Protein AF-A0A496B3R2-F1 (afdb_monomer_lite)

Structure (mmCIF, N/CA/C/O backbone):
data_AF-A0A496B3R2-F1
#
_entry.id   AF-A0A496B3R2-F1
#
loop_
_atom_site.group_PDB
_atom_site.id
_atom_site.type_symbol
_atom_site.label_atom_id
_atom_site.label_alt_id
_atom_site.label_comp_id
_atom_site.label_asym_id
_atom_site.label_entity_id
_atom_site.label_seq_id
_atom_site.pdbx_PDB_ins_code
_atom_site.Cartn_x
_atom_site.Cartn_y
_atom_site.Cartn_z
_atom_site.occupancy
_atom_site.B_iso_or_equiv
_atom_site.auth_seq_id
_atom_site.auth_comp_id
_atom_site.auth_asym_id
_atom_site.auth_atom_id
_atom_site.pdbx_PDB_model_num
ATOM 1 N N . MET A 1 1 ? 6.200 6.927 13.674 1.00 48.81 1 MET A N 1
ATOM 2 C CA . MET A 1 1 ? 5.558 7.827 12.698 1.00 48.81 1 MET A CA 1
ATOM 3 C C . MET A 1 1 ? 5.846 7.205 11.346 1.00 48.81 1 MET A C 1
ATOM 5 O O . MET A 1 1 ? 7.018 7.090 11.021 1.00 48.81 1 MET A O 1
ATOM 9 N N . PHE A 1 2 ? 4.834 6.653 10.674 1.00 53.41 2 PHE A N 1
ATOM 10 C CA . PHE A 1 2 ? 5.013 6.034 9.358 1.00 53.41 2 PHE A CA 1
ATOM 11 C C . PHE A 1 2 ? 5.080 7.154 8.322 1.00 53.41 2 PHE A C 1
ATOM 13 O O . PHE A 1 2 ? 4.045 7.730 7.973 1.00 53.41 2 PHE A O 1
ATOM 20 N N . ASP A 1 3 ? 6.284 7.502 7.880 1.00 57.22 3 ASP A N 1
ATOM 21 C CA . ASP A 1 3 ? 6.456 8.388 6.733 1.00 57.22 3 ASP A CA 1
ATOM 22 C C . ASP A 1 3 ? 6.130 7.571 5.481 1.00 57.22 3 ASP A C 1
ATOM 24 O O . ASP A 1 3 ? 6.947 6.786 5.010 1.00 57.22 3 ASP A O 1
ATOM 28 N N . PHE A 1 4 ? 4.893 7.698 4.990 1.00 56.53 4 PHE A N 1
ATOM 29 C CA . PHE A 1 4 ? 4.463 6.974 3.799 1.00 56.53 4 PHE A CA 1
ATOM 30 C C . PHE A 1 4 ? 5.282 7.452 2.593 1.00 56.53 4 PHE A C 1
ATOM 32 O O . PHE A 1 4 ? 5.388 8.672 2.387 1.00 56.53 4 PHE A O 1
ATOM 39 N N . PRO A 1 5 ? 5.861 6.538 1.796 1.00 54.84 5 PRO A N 1
ATOM 40 C CA . PRO A 1 5 ? 6.663 6.927 0.652 1.00 54.84 5 PRO A CA 1
ATOM 41 C C . PRO A 1 5 ? 5.812 7.743 -0.319 1.00 54.84 5 PRO A C 1
ATOM 43 O O . PRO A 1 5 ? 4.735 7.332 -0.753 1.00 54.84 5 PRO A O 1
ATOM 46 N N . ARG A 1 6 ? 6.284 8.951 -0.647 1.00 54.56 6 ARG A N 1
ATOM 47 C CA . ARG A 1 6 ? 5.616 9.794 -1.640 1.00 54.56 6 ARG A CA 1
ATOM 48 C C . ARG A 1 6 ? 5.765 9.110 -2.991 1.00 54.56 6 ARG A C 1
ATOM 50 O O . ARG A 1 6 ? 6.886 8.885 -3.438 1.00 54.56 6 ARG A O 1
ATOM 57 N N . THR A 1 7 ? 4.652 8.806 -3.648 1.00 52.09 7 THR A N 1
ATOM 58 C CA . THR A 1 7 ? 4.635 8.328 -5.034 1.00 52.09 7 THR A CA 1
ATOM 59 C C . THR A 1 7 ? 5.372 9.324 -5.923 1.00 52.09 7 THR A C 1
ATOM 61 O O . THR A 1 7 ? 4.878 10.421 -6.184 1.00 52.09 7 THR A O 1
ATOM 64 N N . VAL A 1 8 ? 6.576 8.955 -6.362 1.00 49.84 8 VAL A N 1
ATOM 65 C CA . VAL A 1 8 ? 7.363 9.750 -7.318 1.00 49.84 8 VAL A CA 1
ATOM 66 C C . VAL A 1 8 ? 6.983 9.397 -8.769 1.00 49.84 8 VAL A C 1
ATOM 68 O O . VAL A 1 8 ? 7.275 10.169 -9.676 1.00 49.84 8 VAL A O 1
ATOM 71 N N . HIS A 1 9 ? 6.249 8.293 -8.979 1.00 57.00 9 HIS A N 1
ATOM 72 C CA . HIS A 1 9 ? 5.815 7.787 -10.290 1.00 57.00 9 HIS A CA 1
ATOM 73 C C . HIS A 1 9 ? 4.298 7.612 -10.394 1.00 57.00 9 HIS A C 1
ATOM 75 O O . HIS A 1 9 ? 3.609 7.445 -9.386 1.00 57.00 9 HIS A O 1
ATOM 81 N N . GLN A 1 10 ? 3.782 7.607 -11.629 1.00 66.12 10 GLN A N 1
ATOM 82 C CA . GLN A 1 10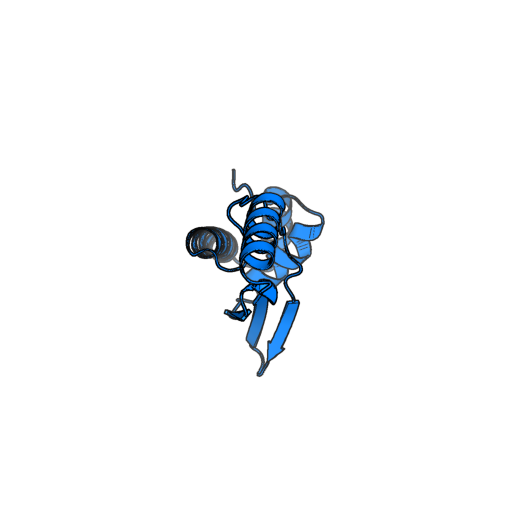 ? 2.401 7.213 -11.920 1.00 66.12 10 GLN A CA 1
ATOM 83 C C . GLN A 1 10 ? 2.255 5.695 -11.765 1.00 66.12 10 GLN A C 1
ATOM 85 O O . GLN A 1 10 ? 2.511 4.938 -12.700 1.00 66.12 10 GLN A O 1
ATOM 90 N N . LEU A 1 11 ? 1.827 5.251 -10.584 1.00 77.12 11 LEU A N 1
ATOM 91 C CA . LEU A 1 11 ? 1.379 3.875 -10.395 1.00 77.12 11 LEU A CA 1
ATOM 92 C C . LEU A 1 11 ? 0.039 3.680 -11.101 1.00 77.12 11 LEU A C 1
ATOM 94 O O . LEU A 1 11 ? -0.923 4.405 -10.844 1.00 77.12 11 LEU A O 1
ATOM 98 N N . TYR A 1 12 ? -0.034 2.685 -11.983 1.00 82.81 12 TYR A N 1
ATOM 99 C CA . TYR A 1 12 ? -1.292 2.313 -12.615 1.00 82.81 12 TYR A CA 1
ATOM 100 C C . TYR A 1 12 ? -1.969 1.214 -11.800 1.00 82.81 12 TYR A C 1
ATOM 102 O O . TYR A 1 12 ? -1.490 0.079 -11.754 1.00 82.81 12 TYR A O 1
ATOM 110 N N . LEU A 1 13 ? -3.081 1.560 -11.153 1.00 87.75 13 LEU A N 1
ATOM 111 C CA . LEU A 1 13 ? -3.918 0.608 -10.429 1.00 87.75 13 LEU A CA 1
ATOM 112 C C . LEU A 1 13 ? -4.902 -0.055 -11.390 1.00 87.75 13 LEU A C 1
ATOM 114 O O . LEU A 1 13 ? -5.625 0.628 -12.117 1.00 87.75 13 LEU A O 1
ATOM 118 N N . PHE A 1 14 ? -4.956 -1.382 -11.373 1.00 89.94 14 PHE A N 1
ATOM 119 C CA . PHE A 1 14 ? -5.908 -2.145 -12.173 1.00 89.94 14 PHE A CA 1
ATOM 120 C C . PHE A 1 14 ? -6.362 -3.411 -11.454 1.00 89.94 14 PHE A C 1
ATOM 122 O O . PHE A 1 14 ? -5.722 -3.888 -10.519 1.00 89.94 14 PHE A O 1
ATOM 129 N N . GLU A 1 15 ? -7.486 -3.953 -11.906 1.00 93.56 15 GLU A N 1
ATOM 130 C CA . GLU A 1 15 ? -8.060 -5.194 -11.400 1.00 93.56 15 GLU A CA 1
ATOM 131 C C . GLU A 1 15 ? -8.043 -6.246 -12.509 1.00 93.56 15 GLU A C 1
ATOM 133 O O . GLU A 1 15 ? -8.360 -5.957 -13.668 1.00 93.56 15 GLU A O 1
ATOM 138 N N . ARG A 1 16 ? -7.675 -7.476 -12.156 1.00 92.00 16 ARG A N 1
ATOM 139 C CA . ARG A 1 16 ? -7.740 -8.629 -13.048 1.00 92.00 16 ARG A CA 1
ATOM 140 C C . ARG A 1 16 ? -8.140 -9.859 -12.247 1.00 92.00 16 ARG A C 1
ATOM 142 O O . ARG A 1 16 ? -7.540 -10.136 -11.219 1.00 92.00 16 ARG A O 1
ATOM 149 N N . ASP A 1 17 ? -9.137 -10.595 -12.734 1.00 91.81 17 ASP A N 1
ATOM 150 C CA . ASP A 1 17 ? -9.607 -11.839 -12.109 1.00 91.81 17 ASP A CA 1
ATOM 151 C C . ASP A 1 17 ? -9.972 -11.668 -10.611 1.00 91.81 17 ASP A C 1
ATOM 153 O O . ASP A 1 17 ? -9.723 -12.554 -9.799 1.00 91.81 17 ASP A O 1
ATOM 157 N N . ALA A 1 18 ? -10.575 -10.520 -10.256 1.00 89.31 18 ALA A N 1
ATOM 158 C CA . ALA A 1 18 ? -10.914 -10.095 -8.887 1.00 89.31 18 ALA A CA 1
ATOM 159 C C . ALA A 1 18 ? -9.714 -9.863 -7.943 1.00 89.31 18 ALA A C 1
ATOM 161 O O . ALA A 1 18 ? -9.877 -9.813 -6.724 1.00 89.31 18 ALA A O 1
ATOM 162 N N . VAL A 1 19 ? -8.515 -9.699 -8.505 1.00 92.25 19 VAL A N 1
ATOM 163 C CA . VAL A 1 19 ? -7.280 -9.374 -7.787 1.00 92.25 19 VAL A CA 1
ATOM 164 C C . VAL A 1 19 ? -6.808 -7.980 -8.199 1.00 92.2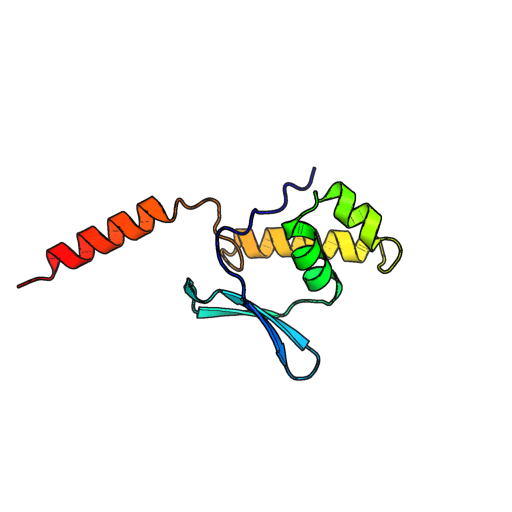5 19 VAL A C 1
ATOM 166 O O . VAL A 1 19 ? -6.860 -7.617 -9.379 1.00 92.25 19 VAL A O 1
ATOM 169 N N . PHE A 1 20 ? -6.358 -7.184 -7.229 1.00 93.44 20 PHE A N 1
ATOM 170 C CA . PHE A 1 20 ? -5.853 -5.837 -7.476 1.00 93.44 20 PHE A CA 1
ATOM 171 C C . PHE A 1 20 ? -4.349 -5.839 -7.710 1.00 93.44 20 PHE A C 1
ATOM 173 O O . PHE A 1 20 ? -3.603 -6.566 -7.060 1.00 93.44 20 PHE A O 1
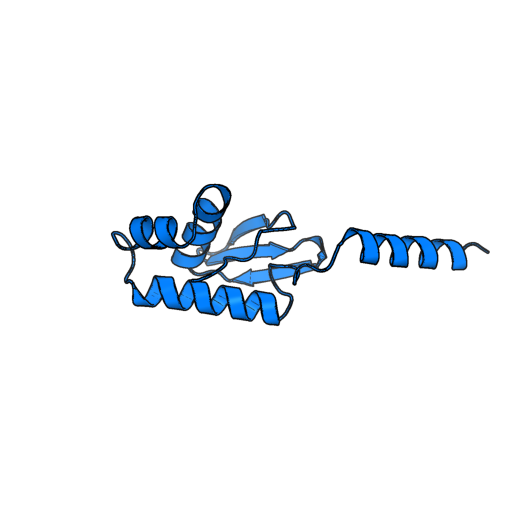ATOM 180 N N . TYR A 1 21 ? -3.903 -4.972 -8.610 1.00 91.75 21 TYR A N 1
ATOM 181 C CA . TYR A 1 21 ? -2.501 -4.819 -8.956 1.00 91.75 21 TYR A CA 1
ATOM 182 C C . TYR A 1 21 ? -2.120 -3.346 -9.048 1.00 91.75 21 TYR A C 1
ATOM 184 O O . TYR A 1 21 ? -2.914 -2.506 -9.477 1.00 91.75 21 TYR A O 1
ATOM 192 N N . ALA A 1 22 ? -0.866 -3.057 -8.716 1.00 89.12 22 ALA A N 1
ATOM 193 C CA . ALA A 1 22 ? -0.191 -1.829 -9.101 1.00 89.12 22 ALA A CA 1
ATOM 194 C C . ALA A 1 22 ? 0.913 -2.147 -10.112 1.00 89.12 22 ALA A C 1
ATOM 196 O O . ALA A 1 22 ? 1.777 -2.988 -9.856 1.00 89.12 22 ALA A O 1
ATOM 197 N N . ALA A 1 23 ? 0.877 -1.471 -11.259 1.00 86.38 23 ALA A N 1
ATOM 198 C CA . ALA A 1 23 ? 1.951 -1.487 -12.240 1.00 86.38 23 ALA A CA 1
ATOM 199 C C . ALA A 1 23 ? 2.828 -0.239 -12.104 1.00 86.38 23 ALA A C 1
ATOM 201 O O . ALA A 1 23 ? 2.327 0.887 -12.144 1.00 86.38 23 ALA A O 1
ATOM 202 N N . ASP A 1 24 ? 4.136 -0.463 -12.018 1.00 83.12 24 ASP A N 1
ATOM 203 C CA . ASP A 1 24 ? 5.164 0.545 -12.259 1.00 83.12 24 ASP A CA 1
ATOM 204 C C . ASP A 1 24 ? 5.647 0.365 -13.706 1.00 83.12 24 ASP A C 1
ATOM 206 O O . ASP A 1 24 ? 6.311 -0.625 -14.042 1.00 83.12 24 ASP A O 1
ATOM 210 N N . LEU A 1 25 ? 5.237 1.291 -14.581 1.00 77.56 25 LEU A N 1
ATOM 211 C CA . LEU A 1 25 ? 5.517 1.221 -16.017 1.00 77.56 25 LEU A CA 1
ATOM 212 C C . LEU A 1 25 ? 6.992 1.469 -16.339 1.00 77.56 25 LEU A C 1
ATOM 214 O O . LEU A 1 25 ? 7.498 0.880 -17.294 1.00 77.56 25 LEU A O 1
ATOM 218 N N . ASP A 1 26 ? 7.681 2.279 -15.536 1.00 76.31 26 ASP A N 1
ATOM 219 C CA . ASP A 1 26 ? 9.098 2.583 -15.740 1.00 76.31 26 ASP A CA 1
ATOM 220 C C . ASP A 1 26 ? 9.960 1.358 -15.423 1.00 76.31 26 ASP A C 1
ATOM 222 O O . ASP A 1 26 ? 10.943 1.076 -16.109 1.00 76.31 26 ASP A O 1
ATOM 226 N N . LYS A 1 27 ? 9.549 0.575 -14.420 1.00 75.31 27 LYS A N 1
ATOM 227 C CA . LYS A 1 27 ? 10.233 -0.664 -14.020 1.00 75.31 27 LYS A CA 1
ATOM 228 C C . LYS A 1 27 ? 9.707 -1.918 -14.714 1.00 75.31 27 LYS A C 1
ATOM 230 O O . LYS A 1 27 ? 10.223 -3.003 -14.454 1.00 75.31 27 LYS A O 1
ATOM 235 N N . ALA A 1 28 ? 8.676 -1.794 -15.554 1.00 81.62 28 ALA A N 1
ATOM 236 C CA . ALA A 1 28 ? 7.957 -2.916 -16.160 1.00 81.62 28 ALA A CA 1
ATOM 237 C C . ALA A 1 28 ? 7.579 -4.008 -15.135 1.00 81.62 28 ALA A C 1
ATOM 239 O O . ALA A 1 28 ? 7.681 -5.205 -15.416 1.00 81.62 28 ALA A O 1
ATOM 240 N N . SER A 1 29 ? 7.165 -3.593 -13.933 1.00 83.62 29 SER A N 1
ATOM 241 C CA . SER A 1 29 ? 6.850 -4.500 -12.825 1.00 83.62 29 SER A CA 1
ATOM 242 C C . SER A 1 29 ? 5.403 -4.347 -12.368 1.00 83.62 29 SER A C 1
ATOM 244 O O . SER A 1 29 ? 4.812 -3.271 -12.455 1.00 83.62 29 SER A O 1
ATOM 246 N N . THR A 1 30 ? 4.824 -5.450 -11.897 1.00 88.38 30 THR A N 1
ATOM 247 C CA . THR A 1 30 ? 3.452 -5.507 -11.385 1.00 88.38 30 THR A CA 1
ATOM 248 C C . THR A 1 30 ? 3.445 -6.189 -10.033 1.00 88.38 30 THR A C 1
ATOM 250 O O . THR A 1 30 ? 3.979 -7.292 -9.909 1.00 88.38 30 THR A O 1
ATOM 253 N N . ILE A 1 31 ? 2.806 -5.565 -9.050 1.00 90.25 31 ILE A N 1
ATOM 254 C CA . ILE A 1 31 ? 2.683 -6.089 -7.693 1.00 90.25 31 ILE A CA 1
ATOM 255 C C . ILE A 1 31 ? 1.211 -6.288 -7.371 1.00 90.25 31 ILE A C 1
ATOM 257 O O . ILE A 1 31 ? 0.392 -5.403 -7.613 1.00 90.25 31 ILE A 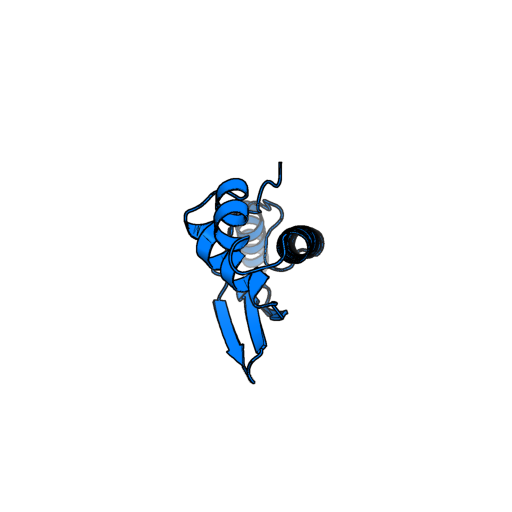O 1
ATOM 261 N N . GLU A 1 32 ? 0.890 -7.465 -6.849 1.00 93.00 32 GLU A N 1
ATOM 262 C CA . GLU A 1 32 ? -0.428 -7.775 -6.309 1.00 93.00 32 GLU A CA 1
ATOM 263 C C . GLU A 1 32 ? -0.664 -7.001 -5.010 1.00 93.00 32 GLU A C 1
ATOM 265 O O . GLU A 1 32 ? 0.222 -6.910 -4.159 1.00 93.00 32 GLU A O 1
ATOM 270 N N . LEU A 1 33 ? -1.863 -6.448 -4.865 1.00 92.75 33 LEU A N 1
ATOM 271 C CA . LEU A 1 33 ? -2.271 -5.649 -3.723 1.00 92.75 33 LEU A CA 1
ATOM 272 C C . LEU A 1 33 ? -3.488 -6.270 -3.047 1.00 92.75 33 LEU A C 1
ATOM 274 O O . LEU A 1 33 ? -4.440 -6.705 -3.697 1.00 92.75 33 LEU A O 1
ATOM 278 N N . SER A 1 34 ? -3.494 -6.220 -1.719 1.00 94.25 34 SER A N 1
ATOM 279 C CA . SER A 1 34 ? -4.708 -6.464 -0.949 1.00 94.25 34 SER A CA 1
ATOM 280 C C . SER A 1 34 ? -5.674 -5.275 -1.063 1.00 94.25 34 SER A C 1
ATOM 282 O O . SER A 1 34 ? -5.280 -4.156 -1.402 1.00 94.25 34 SER A O 1
ATOM 284 N N . ALA A 1 35 ? -6.950 -5.495 -0.737 1.00 93.69 35 ALA A N 1
ATOM 285 C CA . ALA A 1 35 ? -7.960 -4.432 -0.753 1.00 93.69 35 ALA A CA 1
ATOM 286 C C . ALA A 1 35 ? -7.577 -3.243 0.151 1.00 93.69 35 ALA A C 1
ATOM 288 O O . ALA A 1 35 ? -7.677 -2.090 -0.268 1.00 93.69 35 ALA A O 1
ATOM 289 N N . VAL A 1 36 ? -7.041 -3.521 1.347 1.00 94.81 36 VAL A N 1
ATOM 290 C CA . VAL A 1 36 ? -6.581 -2.479 2.278 1.00 94.81 36 VAL A CA 1
ATOM 291 C C . VAL A 1 36 ? -5.416 -1.670 1.697 1.00 94.81 36 VAL A C 1
ATOM 293 O O . VAL A 1 36 ? -5.409 -0.448 1.810 1.00 94.81 36 VAL A O 1
ATOM 296 N N . MET A 1 37 ? -4.473 -2.308 0.992 1.00 92.62 37 MET A N 1
ATOM 297 C CA . MET A 1 37 ? -3.365 -1.609 0.330 1.00 92.62 37 MET A CA 1
ATOM 298 C C . MET A 1 37 ? -3.866 -0.668 -0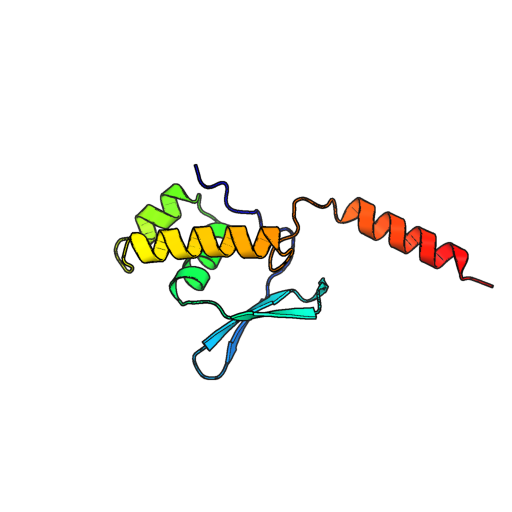.771 1.00 92.62 37 MET A C 1
ATOM 300 O O . MET A 1 37 ? -3.390 0.461 -0.886 1.00 92.62 37 MET A O 1
ATOM 304 N N . VAL A 1 38 ? -4.852 -1.100 -1.559 1.00 91.50 38 VAL A N 1
ATOM 305 C CA . VAL A 1 38 ? -5.466 -0.257 -2.596 1.00 91.50 38 VAL A CA 1
ATOM 306 C C . VAL A 1 38 ? -6.124 0.978 -1.984 1.00 91.50 38 VAL A C 1
ATOM 308 O O . VAL A 1 38 ? -5.947 2.085 -2.494 1.00 91.50 38 VAL A O 1
ATOM 311 N N . ASP A 1 39 ? -6.868 0.810 -0.894 1.00 92.62 39 ASP A N 1
ATOM 312 C CA . ASP A 1 39 ? -7.548 1.929 -0.245 1.00 92.62 39 ASP A CA 1
ATOM 313 C C . ASP A 1 39 ? -6.562 2.887 0.439 1.00 92.62 39 ASP A C 1
ATOM 315 O O . ASP A 1 39 ? -6.744 4.103 0.355 1.00 92.62 39 ASP A O 1
ATOM 319 N N . ILE A 1 40 ? -5.466 2.376 1.015 1.00 91.38 40 ILE A N 1
ATOM 320 C CA . ILE A 1 40 ? -4.360 3.209 1.511 1.00 91.38 40 ILE A CA 1
ATOM 321 C C . ILE A 1 40 ? -3.779 4.062 0.377 1.00 91.38 40 ILE A C 1
ATOM 323 O O . ILE A 1 40 ? -3.649 5.272 0.552 1.00 91.38 40 ILE A O 1
ATOM 327 N N . LEU A 1 41 ? -3.479 3.475 -0.790 1.00 87.25 41 LEU A N 1
ATOM 328 C CA . LEU A 1 41 ? -2.908 4.215 -1.924 1.00 87.25 41 LEU A CA 1
ATOM 329 C C . LEU A 1 41 ? -3.832 5.336 -2.413 1.00 87.25 41 LEU A C 1
ATOM 331 O O . LEU A 1 41 ? -3.365 6.450 -2.638 1.00 87.25 41 LEU A O 1
ATOM 335 N N . LYS A 1 42 ? -5.142 5.078 -2.516 1.00 85.94 42 LYS A N 1
ATOM 336 C CA . LYS A 1 42 ? -6.127 6.103 -2.907 1.00 85.94 42 LYS A CA 1
ATOM 337 C C . LYS A 1 42 ? -6.178 7.268 -1.917 1.00 85.94 42 LYS A C 1
ATOM 339 O O . LYS A 1 42 ? -6.325 8.418 -2.320 1.00 85.94 42 LYS A O 1
ATOM 344 N N . LEU A 1 43 ? -6.090 6.988 -0.616 1.00 87.62 43 LEU A N 1
ATOM 345 C CA . LEU A 1 43 ? -6.146 8.027 0.415 1.00 87.62 43 LEU A CA 1
ATOM 346 C C . LEU A 1 43 ? -4.818 8.789 0.541 1.00 87.62 43 LEU A C 1
ATOM 348 O O . LEU A 1 43 ? -4.831 9.992 0.806 1.00 87.62 43 LEU A O 1
ATOM 352 N N . ALA A 1 44 ? -3.687 8.124 0.298 1.00 84.75 44 ALA A N 1
ATOM 353 C CA . ALA A 1 44 ? -2.348 8.712 0.353 1.00 84.75 44 ALA A CA 1
ATOM 354 C C . ALA A 1 44 ? -2.129 9.852 -0.655 1.00 84.75 44 ALA A C 1
ATOM 356 O O . ALA A 1 44 ? -1.264 10.697 -0.435 1.00 84.75 44 ALA A O 1
ATOM 357 N N . GLU A 1 45 ? -2.947 9.947 -1.710 1.00 78.19 45 GLU A N 1
ATOM 358 C CA . GLU A 1 45 ? -2.934 11.091 -2.631 1.00 78.19 45 GLU A CA 1
ATOM 359 C C . GLU A 1 45 ? -3.262 12.425 -1.938 1.00 78.19 45 GLU A C 1
ATOM 361 O O . GLU A 1 45 ? -2.847 13.489 -2.400 1.00 78.19 45 GLU A O 1
ATOM 366 N N . THR A 1 46 ? -4.027 12.391 -0.840 1.00 79.75 46 THR A N 1
ATOM 367 C CA . THR A 1 46 ? -4.579 13.603 -0.207 1.00 79.75 46 THR A CA 1
ATOM 368 C C . THR A 1 46 ? -4.453 13.644 1.313 1.00 79.75 46 THR A C 1
ATOM 370 O O . THR A 1 46 ? -4.681 14.699 1.909 1.00 79.75 46 THR A O 1
ATOM 373 N N . GLN A 1 47 ? -4.095 12.533 1.958 1.00 83.19 47 GLN A N 1
ATOM 374 C CA . GLN A 1 47 ? -4.139 12.384 3.412 1.00 83.19 47 GLN A CA 1
ATOM 375 C C . GLN A 1 47 ? -2.813 11.894 3.994 1.00 83.19 47 GLN A C 1
ATOM 377 O O . GLN A 1 47 ? -2.005 11.254 3.327 1.00 83.19 47 GLN A O 1
ATOM 382 N N . THR A 1 48 ? -2.597 12.187 5.277 1.00 84.81 48 THR A N 1
ATOM 383 C CA . THR A 1 48 ? -1.453 11.681 6.047 1.00 84.81 48 THR A CA 1
ATOM 384 C C . THR A 1 48 ? -1.708 10.262 6.548 1.00 84.81 48 THR A C 1
ATOM 386 O O . THR A 1 48 ? -2.857 9.892 6.784 1.00 84.81 48 THR A O 1
ATOM 389 N N . SER A 1 49 ? -0.645 9.501 6.823 1.00 84.81 49 SER A N 1
ATOM 390 C CA . SER A 1 49 ? -0.732 8.131 7.355 1.00 84.81 49 SER A CA 1
ATOM 391 C C . SER A 1 49 ? -1.630 8.026 8.596 1.00 84.81 49 SER A C 1
ATOM 393 O O . SER A 1 49 ? -2.442 7.113 8.693 1.00 84.81 49 SER A O 1
ATOM 395 N N . GLU A 1 50 ? -1.554 8.988 9.523 1.00 88.38 50 GLU A N 1
ATOM 396 C CA . GLU A 1 50 ? -2.416 9.018 10.717 1.00 88.38 50 GLU A CA 1
ATOM 397 C C . GLU A 1 50 ? -3.902 9.147 10.357 1.00 88.38 50 GLU A C 1
ATOM 399 O O . GLU A 1 50 ? -4.744 8.437 10.907 1.00 88.38 50 GLU A O 1
ATOM 404 N N . THR A 1 51 ? -4.227 10.020 9.401 1.00 89.00 51 THR A N 1
ATOM 405 C CA . THR A 1 51 ? -5.605 10.226 8.934 1.00 89.00 51 THR A CA 1
ATOM 406 C C . THR A 1 51 ? -6.119 8.995 8.188 1.00 89.00 51 THR A C 1
ATOM 408 O O . THR A 1 51 ? -7.273 8.606 8.366 1.00 89.00 51 THR A O 1
ATOM 411 N N . ILE A 1 52 ? -5.252 8.337 7.415 1.00 90.31 52 ILE A N 1
ATOM 412 C CA . ILE A 1 52 ? -5.569 7.098 6.698 1.00 90.31 52 ILE A CA 1
ATOM 413 C C . ILE A 1 52 ? -5.929 5.988 7.688 1.00 90.31 52 ILE A C 1
ATOM 415 O O . ILE A 1 52 ? -6.993 5.389 7.556 1.00 90.31 52 ILE A O 1
ATOM 419 N N . VAL A 1 53 ? -5.111 5.763 8.724 1.00 92.50 53 VAL A N 1
ATOM 420 C CA . VAL A 1 53 ? -5.404 4.764 9.770 1.00 92.50 53 VAL A CA 1
ATOM 421 C C . VAL A 1 53 ? -6.751 5.055 10.433 1.00 92.50 53 VAL A C 1
ATOM 423 O O . VAL A 1 53 ? -7.584 4.161 10.569 1.00 92.50 53 VAL A O 1
ATOM 426 N N . GLN A 1 54 ? -7.005 6.317 10.798 1.00 93.56 54 GLN A N 1
ATOM 427 C CA . GLN A 1 54 ? -8.276 6.706 11.415 1.00 93.56 54 GLN A CA 1
ATOM 428 C C . GLN A 1 54 ? -9.480 6.542 10.484 1.00 93.56 54 GLN A C 1
ATOM 430 O O . GLN A 1 54 ? -10.574 6.283 10.976 1.00 93.56 54 GLN A O 1
ATOM 435 N N . THR A 1 55 ? -9.289 6.684 9.173 1.00 93.75 55 THR A N 1
ATOM 436 C CA . THR A 1 55 ? -10.345 6.504 8.168 1.00 93.75 55 THR A CA 1
ATOM 437 C C . THR A 1 55 ? -10.638 5.024 7.928 1.00 93.75 55 THR A C 1
ATOM 439 O O . THR A 1 55 ? -11.794 4.633 7.792 1.00 93.75 55 THR A O 1
ATOM 442 N N . LEU A 1 56 ? -9.603 4.183 7.891 1.00 95.25 56 LEU A N 1
ATOM 443 C CA . LEU A 1 56 ? -9.729 2.776 7.508 1.00 95.25 56 LEU A CA 1
ATOM 444 C C . LEU A 1 56 ? -10.102 1.844 8.663 1.00 95.25 56 LEU A C 1
ATOM 446 O O . LEU A 1 56 ? -10.660 0.779 8.404 1.00 95.25 56 LEU A O 1
ATOM 450 N N . LYS A 1 57 ? -9.870 2.236 9.923 1.00 94.25 57 LYS A N 1
ATOM 451 C CA . LYS A 1 57 ? -10.193 1.410 11.106 1.00 94.25 57 LYS A CA 1
ATOM 452 C C . LYS A 1 57 ? -11.672 1.010 11.222 1.00 94.25 57 LYS A C 1
ATOM 454 O O . LYS A 1 57 ? -11.995 0.071 11.940 1.00 94.25 57 LYS A O 1
ATOM 459 N N . ASP A 1 58 ? -12.571 1.737 10.554 1.00 93.62 58 ASP A N 1
ATOM 460 C CA . ASP A 1 58 ? -14.007 1.436 10.555 1.00 93.62 58 ASP A CA 1
ATOM 461 C C . ASP A 1 58 ? -14.357 0.293 9.583 1.00 93.62 58 ASP A C 1
ATOM 463 O O . ASP A 1 58 ? -15.418 -0.317 9.699 1.00 93.62 58 ASP A O 1
ATOM 467 N N . SER A 1 59 ? -13.477 0.009 8.616 1.00 96.38 59 SER A N 1
ATOM 468 C CA . SER A 1 59 ? -13.682 -0.988 7.551 1.00 96.38 59 SER A CA 1
ATOM 469 C C . SER A 1 59 ? -12.708 -2.167 7.615 1.00 96.38 59 SER A C 1
ATOM 471 O O . SER A 1 59 ? -13.020 -3.236 7.096 1.00 96.38 59 SER A O 1
ATOM 473 N N . TYR A 1 60 ? -11.556 -1.993 8.262 1.00 96.38 60 TYR A N 1
ATOM 474 C CA . TYR A 1 60 ? -10.482 -2.982 8.342 1.00 96.38 60 TYR A CA 1
ATOM 475 C C . TYR A 1 60 ? -9.992 -3.139 9.781 1.00 96.38 60 TYR A C 1
ATOM 477 O O . TYR A 1 60 ? -10.066 -2.199 10.577 1.00 96.38 60 TYR A O 1
ATOM 485 N N . ALA A 1 61 ? -9.462 -4.318 10.119 1.00 96.12 61 ALA A N 1
ATOM 486 C CA . ALA A 1 61 ? -8.797 -4.491 11.402 1.00 96.12 61 ALA A CA 1
ATOM 487 C C . ALA A 1 61 ? -7.516 -3.649 11.437 1.00 96.12 61 ALA A C 1
ATOM 489 O O . ALA A 1 61 ? -6.793 -3.543 10.449 1.00 96.12 61 ALA A O 1
ATOM 490 N N . GLU A 1 62 ? -7.210 -3.074 12.598 1.00 92.75 62 GLU A N 1
ATOM 491 C CA . GLU A 1 62 ? -6.040 -2.205 12.754 1.00 92.75 62 GLU A CA 1
ATOM 492 C C . GLU A 1 62 ? -4.729 -2.937 12.414 1.00 92.75 62 GLU A C 1
ATOM 494 O O . GLU A 1 62 ? -3.835 -2.357 11.804 1.00 92.75 62 GLU A O 1
ATOM 499 N N . ALA A 1 63 ? -4.653 -4.235 12.731 1.00 93.88 63 ALA A N 1
ATOM 500 C CA . ALA A 1 63 ? -3.526 -5.091 12.371 1.00 93.88 63 ALA A CA 1
ATOM 501 C C . ALA A 1 63 ? -3.319 -5.184 10.849 1.00 93.88 63 ALA A C 1
ATOM 503 O O . ALA A 1 63 ? -2.191 -5.021 10.398 1.00 93.88 63 ALA A O 1
ATOM 504 N N . ASP A 1 64 ? -4.391 -5.352 10.069 1.00 95.38 64 ASP A N 1
ATOM 505 C CA . ASP A 1 64 ? -4.319 -5.454 8.603 1.00 95.38 64 ASP A CA 1
ATOM 506 C C . ASP A 1 64 ? -3.846 -4.133 7.976 1.00 95.38 64 ASP A C 1
ATOM 508 O O . ASP A 1 64 ? -3.110 -4.117 6.990 1.00 95.38 64 ASP A O 1
ATOM 512 N N . ILE A 1 65 ? -4.254 -3.002 8.563 1.00 93.75 65 ILE A N 1
ATOM 513 C CA . ILE A 1 65 ? -3.816 -1.669 8.136 1.00 93.75 65 ILE A CA 1
ATOM 514 C C . ILE A 1 65 ? -2.312 -1.507 8.386 1.00 93.75 65 ILE A C 1
ATOM 516 O O . ILE A 1 65 ? -1.590 -1.035 7.508 1.00 93.75 65 ILE A O 1
ATOM 520 N N . PHE A 1 66 ? -1.828 -1.895 9.569 1.00 92.69 66 PHE A N 1
ATOM 521 C CA . PHE A 1 66 ? -0.402 -1.816 9.888 1.00 92.69 66 PHE A CA 1
ATOM 522 C C . PHE A 1 66 ? 0.438 -2.782 9.053 1.00 92.69 66 PHE A C 1
ATOM 524 O O . PHE A 1 66 ? 1.468 -2.365 8.530 1.00 92.69 66 PHE A O 1
ATOM 531 N N . GLU A 1 67 ? -0.022 -4.017 8.850 1.00 94.38 67 GLU A N 1
ATOM 532 C CA . GLU A 1 67 ? 0.633 -4.989 7.969 1.00 94.38 67 GLU A CA 1
ATOM 533 C C . GLU A 1 67 ? 0.757 -4.443 6.539 1.00 94.38 67 GLU A C 1
ATOM 535 O O . GLU A 1 67 ? 1.804 -4.562 5.906 1.00 94.38 67 GLU A O 1
ATOM 540 N N . ALA A 1 68 ? -0.274 -3.757 6.038 1.00 93.44 68 ALA A N 1
ATOM 541 C CA . ALA A 1 68 ? -0.215 -3.105 4.735 1.00 93.44 68 ALA A CA 1
ATOM 542 C C . ALA A 1 68 ? 0.854 -1.998 4.673 1.00 93.44 68 ALA A C 1
ATOM 544 O O . ALA A 1 68 ? 1.579 -1.908 3.681 1.00 93.44 68 ALA A O 1
ATOM 545 N N . PHE A 1 69 ? 0.994 -1.176 5.722 1.00 90.94 69 PHE A N 1
ATOM 546 C CA . PHE A 1 69 ? 2.071 -0.182 5.806 1.00 90.94 69 PHE A CA 1
ATOM 547 C C . PHE A 1 69 ? 3.461 -0.825 5.851 1.00 90.94 69 PHE A C 1
ATOM 549 O O . PHE A 1 69 ? 4.356 -0.373 5.137 1.00 90.94 69 PHE A O 1
ATOM 556 N N . GLU A 1 70 ? 3.637 -1.892 6.632 1.00 91.69 70 GLU A N 1
ATOM 557 C CA . GLU A 1 70 ? 4.890 -2.656 6.672 1.00 91.69 70 GLU A CA 1
ATOM 558 C C . GLU A 1 70 ? 5.229 -3.227 5.291 1.00 91.69 70 GLU A C 1
ATOM 560 O O . GLU A 1 70 ? 6.362 -3.095 4.821 1.00 91.69 70 GLU A O 1
ATOM 565 N N . ARG A 1 71 ? 4.227 -3.758 4.579 1.00 90.94 71 ARG A N 1
ATOM 566 C CA . ARG A 1 71 ? 4.410 -4.285 3.227 1.00 90.94 71 ARG A CA 1
ATOM 567 C C . ARG A 1 71 ? 4.830 -3.207 2.230 1.00 90.94 71 ARG A C 1
ATOM 569 O O . ARG A 1 71 ? 5.670 -3.471 1.373 1.00 90.94 71 ARG A O 1
ATOM 576 N N . PHE A 1 72 ? 4.297 -1.990 2.331 1.00 87.81 72 PHE A N 1
ATOM 577 C CA . PHE A 1 72 ? 4.760 -0.874 1.500 1.00 87.81 72 PHE A CA 1
ATOM 578 C C . PHE A 1 72 ? 6.220 -0.504 1.775 1.00 87.81 72 PHE A C 1
ATOM 580 O O . PHE A 1 72 ? 6.967 -0.256 0.829 1.00 87.81 72 PHE A O 1
ATOM 587 N N . GLU A 1 73 ? 6.644 -0.522 3.039 1.00 85.81 73 GLU A N 1
ATOM 588 C CA . GLU A 1 73 ? 8.042 -0.300 3.420 1.00 85.81 73 GLU A CA 1
ATOM 589 C C . GLU A 1 73 ? 8.980 -1.373 2.841 1.00 85.81 73 GLU A C 1
ATOM 591 O O . GLU A 1 73 ? 10.096 -1.075 2.411 1.00 85.81 73 GLU A O 1
ATOM 596 N N . GLU A 1 74 ? 8.552 -2.637 2.833 1.00 87.00 74 GLU A N 1
ATOM 597 C CA . GLU A 1 74 ? 9.298 -3.731 2.205 1.00 87.00 74 GLU A CA 1
ATOM 598 C C . GLU A 1 74 ? 9.415 -3.544 0.694 1.00 87.00 74 GLU A C 1
ATOM 600 O O . GLU A 1 74 ? 10.514 -3.643 0.149 1.00 87.00 74 GLU A O 1
ATOM 605 N N . LEU A 1 75 ? 8.308 -3.209 0.026 1.00 84.69 75 LEU A N 1
ATOM 606 C CA . LEU A 1 75 ? 8.289 -2.966 -1.415 1.00 84.69 75 LEU A CA 1
ATOM 607 C C . LEU A 1 75 ? 9.212 -1.798 -1.782 1.00 84.69 75 LEU A C 1
ATOM 609 O O . LEU A 1 75 ? 10.036 -1.932 -2.683 1.00 84.69 75 LEU A O 1
ATOM 613 N N . GLU A 1 76 ? 9.195 -0.703 -1.019 1.00 80.62 76 GLU A N 1
ATOM 614 C CA . GLU A 1 76 ? 10.151 0.395 -1.196 1.00 80.62 76 GLU A CA 1
ATOM 615 C C . GLU A 1 76 ? 11.607 -0.064 -1.000 1.00 80.62 76 GLU A C 1
ATOM 617 O O . GLU A 1 76 ? 12.502 0.299 -1.774 1.00 80.62 76 GLU A O 1
ATOM 622 N N . LYS A 1 77 ? 11.878 -0.897 0.016 1.00 81.75 77 LYS A N 1
ATOM 623 C CA . LYS A 1 77 ? 13.222 -1.444 0.253 1.00 81.75 77 LYS A CA 1
ATOM 624 C C . LYS A 1 77 ? 13.692 -2.325 -0.902 1.00 81.75 77 LYS A C 1
ATOM 626 O O . LYS A 1 77 ? 14.885 -2.275 -1.205 1.00 81.75 77 LYS A O 1
ATOM 631 N N . GLU A 1 78 ? 12.787 -3.072 -1.523 1.00 81.31 78 GLU A N 1
ATOM 632 C CA . GLU A 1 78 ? 13.010 -3.905 -2.711 1.00 81.31 78 GLU A CA 1
ATOM 633 C C . GLU A 1 78 ? 13.101 -3.082 -4.009 1.00 81.31 78 GLU A C 1
ATOM 635 O O . GLU A 1 78 ? 13.452 -3.618 -5.058 1.00 81.31 78 GLU A O 1
ATOM 640 N N . GLY A 1 79 ? 12.827 -1.773 -3.949 1.00 75.06 79 GLY A N 1
ATOM 641 C CA . GLY A 1 79 ? 12.781 -0.907 -5.124 1.00 75.06 79 GLY A CA 1
ATOM 642 C C . GLY A 1 79 ? 11.558 -1.171 -6.003 1.00 75.06 79 GLY A C 1
ATOM 643 O O . GLY A 1 79 ? 11.590 -0.886 -7.199 1.00 75.06 79 GLY A O 1
ATOM 644 N N . LEU A 1 80 ? 10.486 -1.710 -5.429 1.00 72.69 80 LEU A N 1
ATOM 645 C CA . LEU A 1 80 ? 9.211 -2.011 -6.070 1.00 72.69 80 LEU A CA 1
ATOM 646 C C . LEU A 1 80 ? 8.161 -0.982 -5.613 1.00 72.69 80 LEU A C 1
ATOM 648 O O . LEU A 1 80 ? 8.131 -0.588 -4.452 1.00 72.69 80 LEU A O 1
ATOM 652 N N . LEU A 1 81 ? 7.312 -0.518 -6.537 1.00 68.69 81 LEU A N 1
ATOM 653 C CA . LEU A 1 81 ? 6.279 0.530 -6.359 1.00 68.69 81 LEU A CA 1
ATOM 654 C C . LEU A 1 81 ? 6.754 1.950 -6.015 1.00 68.69 81 LEU A C 1
ATOM 656 O O . LEU A 1 81 ? 6.104 2.916 -6.409 1.00 68.69 81 LEU A O 1
ATOM 660 N N . PHE A 1 82 ? 7.880 2.111 -5.327 1.00 69.50 82 PHE A N 1
ATOM 661 C CA . PHE A 1 82 ? 8.425 3.418 -4.970 1.00 69.50 82 PHE A CA 1
ATOM 662 C C . PHE A 1 82 ? 9.910 3.486 -5.339 1.00 69.50 82 PHE A C 1
ATOM 664 O O . PHE A 1 82 ? 10.629 2.485 -5.303 1.00 69.50 82 PHE A O 1
ATOM 671 N N . ASN A 1 83 ? 10.388 4.662 -5.744 1.00 59.09 83 ASN A N 1
ATOM 672 C CA . ASN A 1 83 ? 11.824 4.931 -5.791 1.00 59.09 83 ASN A CA 1
ATOM 673 C C . ASN A 1 83 ? 12.252 5.426 -4.411 1.00 59.09 83 ASN A C 1
ATOM 675 O O . ASN A 1 83 ? 11.569 6.280 -3.851 1.00 59.09 83 ASN A O 1
ATOM 679 N N . ARG A 1 84 ? 13.393 4.942 -3.900 1.00 53.94 84 ARG A N 1
ATOM 680 C CA . ARG A 1 84 ? 13.988 5.318 -2.598 1.00 53.94 84 ARG A CA 1
ATOM 681 C C . ARG A 1 84 ? 14.484 6.774 -2.548 1.00 53.94 84 ARG A C 1
ATOM 683 O O . ARG A 1 84 ? 15.650 7.033 -2.257 1.00 53.94 84 ARG A O 1
ATOM 690 N N . GLY A 1 85 ? 13.657 7.743 -2.932 1.00 47.59 85 GLY A N 1
ATOM 691 C CA . GLY A 1 85 ? 14.101 9.122 -3.133 1.00 47.59 85 GLY A CA 1
ATOM 692 C C . GLY A 1 85 ? 15.253 9.243 -4.139 1.00 47.59 85 GLY A C 1
ATOM 693 O O . GLY A 1 85 ? 15.952 10.254 -4.131 1.00 47.59 85 GLY A O 1
ATOM 694 N N . GLU A 1 86 ? 15.470 8.229 -4.987 1.00 47.59 86 GLU A N 1
ATOM 695 C CA . GLU A 1 86 ? 16.440 8.306 -6.071 1.00 47.59 86 GLU A CA 1
ATOM 696 C C . GLU A 1 86 ? 15.993 9.440 -6.979 1.00 47.59 86 GLU A C 1
ATOM 698 O O . GLU A 1 86 ? 14.897 9.421 -7.545 1.00 47.59 86 GLU A O 1
ATOM 703 N N . ASN A 1 87 ? 16.820 10.478 -7.034 1.00 45.72 87 ASN A N 1
ATOM 704 C CA . ASN A 1 87 ? 16.572 11.664 -7.819 1.00 45.72 87 ASN A CA 1
ATOM 705 C C . ASN A 1 87 ? 16.529 11.227 -9.285 1.00 45.72 87 ASN A C 1
ATOM 707 O O . ASN A 1 87 ? 17.563 11.068 -9.926 1.00 45.72 87 ASN A O 1
ATOM 711 N N . ILE A 1 88 ? 15.325 10.983 -9.808 1.00 51.00 88 ILE A N 1
ATOM 712 C CA . ILE A 1 88 ? 15.088 10.534 -11.189 1.00 51.00 88 ILE A CA 1
ATOM 713 C C . ILE A 1 88 ? 15.821 11.457 -12.177 1.00 51.00 88 ILE A C 1
ATOM 715 O O . ILE A 1 88 ? 16.306 11.011 -13.211 1.00 51.00 88 ILE A O 1
ATOM 719 N N . THR A 1 89 ? 15.998 12.731 -11.814 1.00 52.09 89 THR A N 1
ATOM 720 C CA . THR A 1 89 ? 16.796 13.716 -12.553 1.00 52.09 89 THR A CA 1
ATOM 721 C C . THR A 1 89 ? 18.262 13.303 -12.739 1.00 52.09 89 THR A C 1
ATOM 723 O O . THR A 1 89 ? 18.811 13.518 -13.815 1.00 52.09 89 THR A O 1
ATOM 726 N N . GLU A 1 90 ? 18.905 12.703 -11.733 1.00 51.28 90 GLU A N 1
ATOM 727 C CA . GLU A 1 90 ? 20.300 12.242 -11.815 1.00 51.28 90 GLU A CA 1
ATOM 728 C C . GLU A 1 90 ? 20.427 10.970 -12.661 1.00 51.28 90 GLU A C 1
ATOM 730 O O . GLU A 1 90 ? 21.343 10.866 -13.477 1.00 51.28 90 GLU A O 1
ATOM 735 N N . ILE A 1 91 ? 19.473 10.040 -12.545 1.00 52.75 91 ILE A N 1
ATOM 736 C CA . ILE A 1 91 ? 19.454 8.803 -13.342 1.00 52.75 91 ILE A CA 1
ATOM 737 C C . ILE A 1 91 ? 19.205 9.120 -14.825 1.00 52.75 91 ILE A C 1
ATOM 739 O O . ILE A 1 91 ? 19.952 8.669 -15.693 1.00 52.75 91 ILE A O 1
ATOM 743 N N . LEU A 1 92 ? 18.225 9.978 -15.131 1.00 55.19 92 LEU A N 1
ATOM 744 C CA . LEU A 1 92 ? 17.949 10.411 -16.505 1.00 55.19 92 LEU A CA 1
ATOM 745 C C . LEU A 1 92 ? 19.105 11.228 -17.106 1.00 55.19 92 LEU A C 1
ATOM 747 O O . LEU A 1 92 ? 19.353 11.145 -18.313 1.00 55.19 92 LEU A O 1
ATOM 751 N N . ALA A 1 93 ? 19.832 12.001 -16.290 1.00 55.34 93 ALA A N 1
ATOM 752 C CA . ALA A 1 93 ? 21.032 12.708 -16.730 1.00 55.34 93 ALA A CA 1
ATOM 753 C C . ALA A 1 93 ? 22.155 11.727 -17.114 1.00 55.34 93 ALA A C 1
ATOM 755 O O . ALA A 1 93 ? 22.723 11.859 -18.201 1.00 55.34 93 ALA A O 1
ATOM 756 N N . LEU A 1 94 ? 22.405 10.703 -16.291 1.00 54.19 94 LEU A N 1
ATOM 757 C CA . LEU A 1 94 ? 23.382 9.640 -16.565 1.00 54.19 94 LEU A CA 1
ATOM 758 C C . LEU A 1 94 ? 23.054 8.856 -17.848 1.00 54.19 94 LEU A C 1
ATOM 760 O O . LEU A 1 94 ? 23.933 8.625 -18.682 1.00 54.19 94 LEU A O 1
ATOM 764 N N . GLU A 1 95 ? 21.786 8.508 -18.074 1.00 53.44 95 GLU A N 1
ATOM 765 C CA . GLU A 1 95 ? 21.361 7.808 -19.295 1.00 53.44 95 GLU A CA 1
ATOM 766 C C . GLU A 1 95 ? 21.442 8.681 -20.559 1.00 53.44 95 GLU A C 1
ATOM 768 O O . GLU A 1 95 ? 21.674 8.188 -21.670 1.00 53.44 95 GLU A O 1
ATOM 773 N N . SER A 1 96 ? 21.247 9.994 -20.420 1.00 55.94 96 SER A N 1
ATOM 774 C CA . SER A 1 96 ? 21.393 10.947 -21.524 1.00 55.94 96 SER A CA 1
ATOM 775 C C . SER A 1 96 ? 22.862 11.135 -21.923 1.00 55.94 96 SER A C 1
ATOM 777 O O . SER A 1 96 ? 23.169 11.234 -23.113 1.00 55.94 96 SER A O 1
ATOM 779 N N . GLU A 1 97 ? 23.793 11.107 -20.963 1.00 57.50 97 GLU A N 1
ATOM 780 C CA . GLU A 1 97 ? 25.233 11.114 -21.252 1.00 57.50 97 GLU A CA 1
ATOM 781 C C . GLU A 1 97 ? 25.707 9.809 -21.901 1.00 57.50 97 GLU A C 1
ATOM 783 O O . GLU A 1 97 ? 26.448 9.848 -22.886 1.00 57.50 97 GLU A O 1
ATOM 788 N N . HIS A 1 98 ? 25.200 8.659 -21.451 1.00 54.62 98 HIS A N 1
ATOM 789 C CA . HIS A 1 98 ? 25.488 7.370 -22.085 1.00 54.62 98 HIS A CA 1
ATOM 790 C C . HIS A 1 98 ? 25.030 7.319 -23.551 1.00 54.62 98 HIS A C 1
ATOM 792 O O . HIS A 1 98 ? 25.754 6.808 -24.404 1.00 54.62 98 HIS A O 1
ATOM 798 N N . ARG A 1 99 ? 23.877 7.911 -23.896 1.00 56.06 99 ARG A N 1
ATOM 799 C CA . ARG A 1 99 ? 23.405 7.971 -25.295 1.00 56.06 99 ARG A CA 1
ATOM 800 C C . ARG A 1 99 ? 24.253 8.866 -26.204 1.00 56.06 99 ARG A C 1
ATOM 802 O O . ARG A 1 99 ? 24.298 8.619 -27.409 1.00 56.06 99 ARG A O 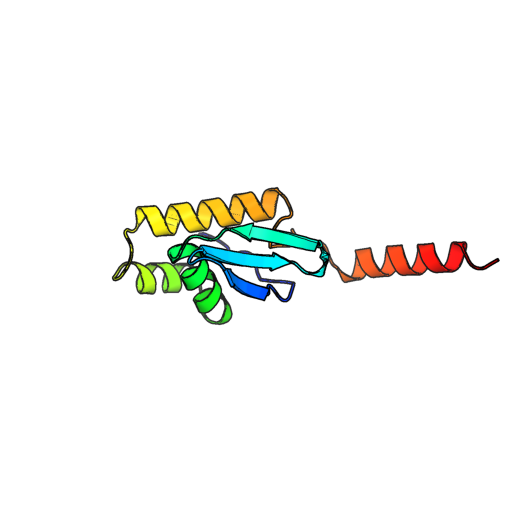1
ATOM 809 N N . LYS A 1 100 ? 24.962 9.858 -25.653 1.00 57.56 100 LYS A N 1
ATOM 810 C CA . LYS A 1 100 ? 25.887 10.713 -26.421 1.00 57.56 100 LYS A CA 1
ATOM 811 C C . LYS A 1 100 ? 27.209 10.016 -26.754 1.00 57.56 100 LYS A C 1
ATOM 813 O O . LYS A 1 100 ? 27.830 10.368 -27.749 1.00 57.56 100 LYS A O 1
ATOM 818 N N . LEU A 1 101 ? 27.615 9.016 -25.970 1.00 56.41 101 LEU A N 1
ATOM 819 C CA . LEU A 1 101 ? 28.843 8.239 -26.195 1.00 56.41 101 LEU A CA 1
ATOM 820 C C . LEU A 1 101 ? 28.712 7.163 -27.291 1.00 56.41 101 LEU A C 1
ATOM 822 O O . LEU A 1 101 ? 29.729 6.654 -27.751 1.00 56.41 101 LEU A O 1
ATOM 826 N N . TYR A 1 102 ? 27.491 6.848 -27.742 1.00 51.88 102 TYR A N 1
ATOM 827 C CA . TYR A 1 102 ? 27.214 5.843 -28.785 1.00 51.88 102 TYR A CA 1
ATOM 828 C C . TYR A 1 102 ? 26.663 6.431 -30.097 1.00 51.88 102 TYR A C 1
ATOM 830 O O . TYR A 1 102 ? 26.040 5.714 -30.879 1.00 51.88 102 TYR A O 1
ATOM 838 N N . HIS A 1 103 ? 26.882 7.719 -30.372 1.00 46.28 103 HIS A N 1
ATOM 839 C CA . HIS A 1 103 ? 26.749 8.240 -31.737 1.00 46.28 103 HIS A CA 1
ATOM 840 C C . HIS A 1 103 ? 28.111 8.153 -32.438 1.00 46.28 103 HIS A C 1
ATOM 842 O O . HIS A 1 103 ? 28.982 8.990 -32.206 1.00 46.28 103 HIS A O 1
ATOM 848 N N . PHE A 1 104 ? 28.283 7.099 -33.245 1.00 46.25 104 PHE A N 1
ATOM 849 C CA . PHE A 1 104 ? 29.308 7.015 -34.293 1.00 46.25 104 PHE A CA 1
ATOM 850 C C . PHE A 1 104 ? 28.916 7.872 -35.499 1.00 46.25 104 PHE A C 1
ATOM 852 O O . PHE A 1 104 ? 27.706 7.895 -35.827 1.00 46.25 104 PHE A O 1
#

Foldseek 3Di:
DQPQFDQPADWDWDDDPNWIWTDDVVVRDIDTDDPLLVQLVVCSVPDDLVVSLVVCVVPDPSVVNVVSSVVSVVCCVVVHRHPPVPVVVVVVVVVVVVVVVPDD

Radius of gyration: 16.58 Å; chains: 1; bounding box: 43×26×47 Å

Sequence (104 aa):
MFDFPRTVHQLYLFERDAVFYAADLDKASTIELSAVMVDILKLAETQTSETIVQTLKDSYAEADIFEAFERFEELEKEGLLFNRGENITEILALESEHRKLYHF

Secondary structure (DSSP, 8-state):
---PPP--S-EEEEEETTEEEEEETTTTEEEEE-HHHHHHHHHHTTS-HHHHHHHHTTTS-HHHHHHHHHHHHHHHHTTSSS-SS--HHHHHHHHHHHHHTT--

pLDDT: mean 77.33, std 16.99, range [45.72, 96.38]